Protein AF-A0A1W9YQ05-F1 (afdb_monomer)

Mean predicted aligned error: 10.51 Å

pLDDT: mean 79.88, std 20.2, range [36.53, 98.0]

Secondary structure (DSSP, 8-state):
---------------S-HHHHHHHHHHHHHHHHTT-SSSSS-HHHHHHHHHHHHHHH--S---SHHHHHHHHHHHHHHHHHTT--HHHHHHH-TT----

Solvent-accessible surface area (backbone ato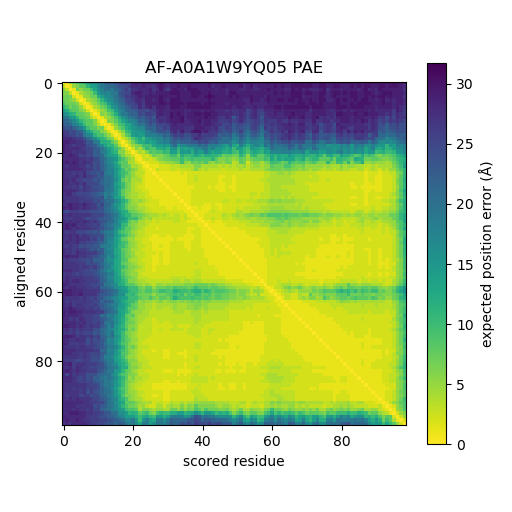ms only — not comparable to full-atom values): 5864 Å² total; per-residue (Å²): 137,86,87,81,86,81,80,81,78,80,80,70,82,79,71,84,57,64,66,62,58,52,26,44,49,37,24,44,51,29,38,46,75,73,55,59,48,48,99,91,33,48,65,72,56,47,48,50,50,35,54,49,30,36,46,44,34,58,72,66,93,72,87,46,72,67,52,44,48,52,23,31,55,48,17,53,49,51,45,42,73,75,68,47,51,73,68,48,52,60,58,14,33,62,69,60,80,73,127

Structure (mmCIF, N/CA/C/O backbone):
data_AF-A0A1W9YQ05-F1
#
_entry.id   AF-A0A1W9YQ05-F1
#
loop_
_atom_site.group_PDB
_atom_site.id
_atom_site.type_symbol
_atom_site.label_atom_id
_atom_site.label_alt_id
_atom_site.label_comp_id
_atom_site.label_asym_id
_atom_site.label_entity_id
_atom_site.label_seq_id
_atom_site.pdbx_PDB_ins_code
_atom_site.Cartn_x
_atom_site.Cartn_y
_atom_site.Cartn_z
_atom_site.occupancy
_atom_site.B_iso_or_equiv
_atom_site.auth_seq_id
_atom_site.auth_comp_id
_atom_site.auth_asym_id
_atom_site.auth_atom_id
_atom_site.pdbx_PDB_model_num
ATOM 1 N N . MET A 1 1 ? 3.152 -53.861 -35.253 1.00 39.47 1 MET A N 1
ATOM 2 C CA . MET A 1 1 ? 3.420 -52.475 -35.699 1.00 39.47 1 MET A CA 1
ATOM 3 C C . MET A 1 1 ? 2.696 -51.531 -34.752 1.00 39.47 1 MET A C 1
ATOM 5 O O . MET A 1 1 ? 1.618 -51.877 -34.293 1.00 39.47 1 MET A O 1
ATOM 9 N N . LYS A 1 2 ? 3.377 -50.455 -34.347 1.00 36.56 2 LYS A N 1
ATOM 10 C CA . LYS A 1 2 ? 3.117 -49.646 -33.146 1.00 36.56 2 LYS A CA 1
ATOM 11 C C . LYS A 1 2 ? 1.865 -48.765 -33.263 1.00 36.56 2 LYS A C 1
ATOM 13 O O . LYS A 1 2 ? 1.655 -48.114 -34.278 1.00 36.56 2 LYS A O 1
ATOM 18 N N . THR A 1 3 ? 1.107 -48.746 -32.173 1.00 46.88 3 THR A N 1
ATOM 19 C CA . THR A 1 3 ? -0.007 -47.860 -31.821 1.00 46.88 3 THR A CA 1
ATOM 20 C C . THR A 1 3 ? 0.408 -46.388 -31.843 1.00 46.88 3 THR A C 1
ATOM 22 O 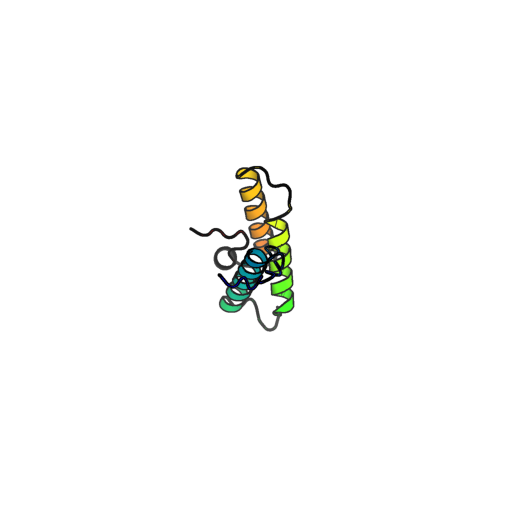O . THR A 1 3 ? 1.475 -46.055 -31.330 1.00 46.88 3 THR A O 1
ATOM 25 N N . ALA A 1 4 ? -0.450 -45.502 -32.349 1.00 47.44 4 ALA A N 1
ATOM 26 C CA . ALA A 1 4 ? -0.329 -44.061 -32.135 1.00 47.44 4 ALA A CA 1
ATOM 27 C C . ALA A 1 4 ? -1.704 -43.486 -31.768 1.00 47.44 4 ALA A C 1
ATOM 29 O O . ALA A 1 4 ? -2.546 -43.244 -32.628 1.00 47.44 4 ALA A O 1
ATOM 30 N N . VAL A 1 5 ? -1.933 -43.313 -30.465 1.00 48.72 5 VAL A N 1
ATOM 31 C CA . VAL A 1 5 ? -3.018 -42.484 -29.930 1.00 48.72 5 VAL A CA 1
ATOM 32 C C . VAL A 1 5 ? -2.511 -41.047 -29.970 1.00 48.72 5 VAL A C 1
ATOM 34 O O . VAL A 1 5 ? -1.558 -40.710 -29.272 1.00 48.72 5 VAL A O 1
ATOM 37 N N . ILE A 1 6 ? -3.109 -40.212 -30.816 1.00 50.22 6 ILE A N 1
ATOM 38 C CA . ILE A 1 6 ? -2.810 -38.781 -30.865 1.00 50.22 6 ILE A CA 1
ATOM 39 C C . ILE A 1 6 ? -3.638 -38.111 -29.764 1.00 50.22 6 ILE A C 1
ATOM 41 O O . ILE A 1 6 ? -4.841 -37.913 -29.922 1.00 50.22 6 ILE A O 1
ATOM 45 N N . LEU A 1 7 ? -3.003 -37.789 -28.632 1.00 44.66 7 LEU A N 1
ATOM 46 C CA . LEU A 1 7 ? -3.563 -36.842 -27.669 1.00 44.66 7 LEU A CA 1
ATOM 47 C C . LEU A 1 7 ? -3.435 -35.432 -28.254 1.00 44.66 7 LEU A C 1
ATOM 49 O O . LEU A 1 7 ? -2.338 -34.883 -28.340 1.00 44.66 7 LEU A O 1
ATOM 53 N N . ALA A 1 8 ? -4.562 -34.842 -28.642 1.00 41.69 8 ALA A N 1
ATOM 54 C CA . ALA A 1 8 ? -4.646 -33.414 -28.904 1.00 41.69 8 ALA A CA 1
ATOM 55 C C . ALA A 1 8 ? -4.585 -32.674 -27.559 1.00 41.69 8 ALA A C 1
ATOM 57 O O . ALA A 1 8 ? -5.565 -32.621 -26.816 1.00 41.69 8 ALA A O 1
ATOM 58 N N . ALA A 1 9 ? -3.411 -32.140 -27.225 1.00 50.22 9 ALA A N 1
ATOM 59 C CA . ALA A 1 9 ? -3.255 -31.217 -26.113 1.00 50.22 9 ALA A CA 1
ATOM 60 C C . ALA A 1 9 ? -3.948 -29.897 -26.475 1.00 50.22 9 ALA A C 1
ATOM 62 O O . ALA A 1 9 ? -3.471 -29.129 -27.309 1.00 50.22 9 ALA A O 1
ATOM 63 N N . ILE A 1 10 ? -5.097 -29.651 -25.852 1.00 54.78 10 ILE A N 1
ATOM 64 C CA . ILE A 1 10 ? -5.755 -28.346 -25.839 1.00 54.78 10 ILE A CA 1
ATOM 65 C C . ILE A 1 10 ? -4.887 -27.444 -24.958 1.00 54.78 10 ILE A C 1
ATOM 67 O O . ILE A 1 10 ? -4.976 -27.473 -23.732 1.00 54.78 10 ILE A O 1
ATOM 71 N N . ALA A 1 11 ? -3.973 -26.707 -25.582 1.00 48.00 11 ALA A N 1
ATOM 72 C CA . ALA A 1 11 ? -3.215 -25.665 -24.911 1.00 48.00 11 ALA A CA 1
ATOM 73 C C . ALA A 1 11 ? -4.176 -24.511 -24.604 1.00 48.00 11 ALA A C 1
ATOM 75 O O . ALA A 1 11 ? -4.442 -23.663 -25.455 1.00 48.00 11 ALA A O 1
ATOM 76 N N . PHE A 1 12 ? -4.733 -24.500 -23.394 1.00 43.66 12 PHE A N 1
ATOM 77 C CA . PHE A 1 12 ? -5.317 -23.285 -22.849 1.00 43.66 12 PHE A CA 1
ATOM 78 C C . PHE A 1 12 ? -4.179 -22.278 -22.661 1.00 43.66 12 PHE A C 1
ATOM 80 O O . PHE A 1 12 ? -3.187 -22.618 -22.009 1.00 43.66 12 PHE A O 1
ATOM 87 N N . PRO A 1 13 ? -4.273 -21.057 -23.212 1.00 40.62 13 PRO A N 1
ATOM 88 C CA . PRO A 1 13 ? -3.352 -20.007 -22.830 1.00 40.62 13 PRO A CA 1
ATOM 89 C C . PRO A 1 13 ? -3.578 -19.734 -21.341 1.00 40.62 13 PRO A C 1
ATOM 91 O O . PRO A 1 13 ? -4.590 -19.156 -20.948 1.00 40.62 13 PRO A O 1
ATOM 94 N N . LEU A 1 14 ? -2.636 -20.173 -20.507 1.00 46.94 14 LEU A N 1
ATOM 95 C CA . LEU A 1 14 ? -2.454 -19.643 -19.162 1.00 46.94 14 LEU A CA 1
ATOM 96 C C . LEU A 1 14 ? -1.988 -18.195 -19.331 1.00 46.94 14 LEU A C 1
ATOM 98 O O . LEU A 1 14 ? -0.796 -17.898 -19.311 1.00 46.94 14 LEU A O 1
ATOM 102 N N . ALA A 1 15 ? -2.943 -17.302 -19.584 1.00 41.03 15 ALA A N 1
ATOM 103 C CA . ALA A 1 15 ? -2.726 -15.880 -19.431 1.00 41.03 15 ALA A CA 1
ATOM 104 C C . ALA A 1 15 ? -2.309 -15.648 -17.973 1.00 41.03 15 ALA A C 1
ATOM 106 O O . ALA A 1 15 ? -2.965 -16.094 -17.032 1.00 41.03 15 ALA A O 1
ATOM 107 N N . THR A 1 16 ? -1.162 -15.010 -17.814 1.00 42.41 16 THR A N 1
ATOM 108 C CA . THR A 1 16 ? -0.390 -14.789 -16.592 1.00 42.41 16 THR A CA 1
ATOM 109 C C . THR A 1 16 ? -1.080 -13.825 -15.615 1.00 42.41 16 THR A C 1
ATOM 111 O O . THR A 1 16 ? -0.520 -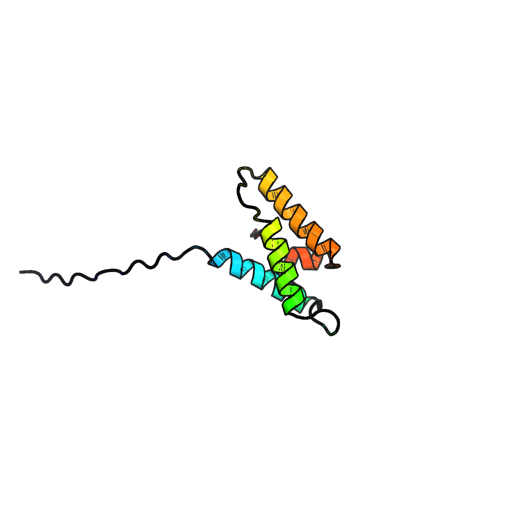12.793 -15.264 1.00 42.41 16 THR A O 1
ATOM 114 N N . ALA A 1 17 ? -2.296 -14.144 -15.165 1.00 41.59 17 ALA A N 1
ATOM 115 C CA . ALA A 1 17 ? -3.032 -13.393 -14.138 1.00 41.59 17 ALA A CA 1
ATOM 116 C C . ALA A 1 17 ? -2.598 -13.744 -12.697 1.00 41.59 17 ALA A C 1
ATOM 118 O O . ALA A 1 17 ? -3.021 -13.102 -11.740 1.00 41.59 17 ALA A O 1
ATOM 119 N N . ALA A 1 18 ? -1.749 -14.763 -12.538 1.00 47.34 18 ALA A N 1
ATOM 120 C CA . ALA A 1 18 ? -1.322 -15.281 -11.241 1.00 47.34 18 ALA A CA 1
ATOM 121 C C . ALA A 1 18 ? -0.535 -14.293 -10.346 1.00 47.34 18 ALA A C 1
ATOM 123 O O . ALA A 1 18 ? -0.822 -14.281 -9.151 1.00 47.34 18 ALA A O 1
ATOM 124 N N . PRO A 1 19 ? 0.410 -13.461 -10.842 1.00 51.34 19 PRO A N 1
ATOM 125 C CA . PRO A 1 19 ? 1.131 -12.544 -9.955 1.00 51.34 19 PRO A CA 1
ATOM 126 C C . PRO A 1 19 ? 0.248 -11.382 -9.478 1.00 51.34 19 PRO A C 1
ATOM 128 O O . PRO A 1 19 ? 0.359 -10.971 -8.331 1.00 51.34 19 PRO A O 1
ATOM 131 N N . VAL A 1 20 ? -0.680 -10.902 -10.318 1.00 53.53 20 VAL A N 1
ATOM 132 C CA . VAL A 1 20 ? -1.610 -9.811 -9.965 1.00 53.53 20 VAL A CA 1
ATOM 133 C C . VAL A 1 20 ? -2.476 -10.214 -8.771 1.00 53.53 20 VAL A C 1
ATOM 135 O O . VAL A 1 20 ? -2.514 -9.519 -7.762 1.00 53.53 20 VAL A O 1
ATOM 138 N N . ALA A 1 21 ? -3.101 -11.391 -8.855 1.00 55.62 21 ALA A N 1
ATOM 139 C CA . ALA A 1 21 ? -4.000 -11.876 -7.813 1.00 55.62 21 ALA A CA 1
ATOM 140 C C . ALA A 1 21 ? -3.276 -12.202 -6.493 1.00 55.62 21 ALA A C 1
ATOM 142 O O . ALA A 1 21 ? -3.859 -12.049 -5.422 1.00 55.62 21 ALA A O 1
ATOM 143 N N . ALA A 1 22 ? -2.019 -12.655 -6.552 1.00 59.44 22 ALA A N 1
ATOM 144 C CA . ALA A 1 22 ? -1.241 -12.968 -5.355 1.00 59.44 22 ALA A CA 1
ATOM 145 C C . ALA A 1 22 ? -0.888 -11.702 -4.558 1.00 59.44 22 ALA A C 1
ATOM 147 O O . ALA A 1 22 ? -1.066 -11.681 -3.343 1.00 59.44 22 ALA A O 1
ATOM 148 N N . ASN A 1 23 ? -0.459 -10.638 -5.240 1.00 66.75 23 ASN A N 1
ATOM 149 C CA . ASN A 1 23 ? -0.048 -9.391 -4.591 1.00 66.75 23 ASN A CA 1
ATOM 150 C C . ASN A 1 23 ? -1.260 -8.622 -4.038 1.00 66.75 23 ASN A C 1
ATOM 152 O O . ASN A 1 23 ? -1.214 -8.085 -2.933 1.00 66.75 23 ASN A O 1
ATOM 156 N N . GLU A 1 24 ? -2.386 -8.629 -4.761 1.00 69.69 24 GLU A N 1
ATOM 157 C CA . GLU A 1 24 ? -3.651 -8.060 -4.273 1.00 69.69 24 GLU A CA 1
ATOM 158 C C . GLU A 1 24 ? -4.160 -8.794 -3.018 1.00 69.69 24 GLU A C 1
ATOM 160 O O . GLU A 1 24 ? -4.639 -8.159 -2.075 1.00 69.69 24 GLU A O 1
ATOM 165 N N . TYR A 1 25 ? -3.994 -10.120 -2.961 1.00 79.88 25 TYR A N 1
ATOM 166 C CA . TYR A 1 25 ? -4.329 -10.914 -1.780 1.00 79.88 25 TYR A CA 1
ATOM 167 C C . TYR A 1 25 ? -3.405 -10.615 -0.590 1.00 79.88 25 TYR A C 1
ATOM 169 O O . TYR A 1 25 ? -3.895 -10.437 0.527 1.00 79.88 25 TYR A O 1
ATOM 177 N N . SER A 1 26 ? -2.089 -10.520 -0.814 1.00 84.25 26 SER A N 1
ATOM 178 C CA . SER A 1 26 ? -1.117 -10.129 0.219 1.00 84.25 26 SER A CA 1
ATOM 179 C C . SER A 1 26 ? -1.455 -8.764 0.815 1.00 84.25 26 SER A C 1
ATOM 181 O O . SER A 1 26 ? -1.469 -8.617 2.038 1.00 84.25 26 SER A O 1
ATOM 183 N N . CYS A 1 27 ? -1.842 -7.805 -0.031 1.00 91.25 27 CYS A N 1
ATOM 184 C CA . CYS A 1 27 ? -2.262 -6.480 0.403 1.00 91.25 27 CYS A CA 1
ATOM 185 C C . CYS A 1 27 ? -3.489 -6.511 1.318 1.00 91.25 27 CYS A C 1
ATOM 187 O O . CYS A 1 27 ? -3.454 -5.979 2.432 1.00 91.25 27 CYS A O 1
ATOM 189 N N . LEU A 1 28 ? -4.565 -7.178 0.887 1.00 92.69 28 LEU A N 1
ATOM 190 C CA . LEU A 1 28 ? -5.774 -7.300 1.700 1.00 92.69 28 LEU A CA 1
ATOM 191 C C . LEU A 1 28 ? -5.487 -8.018 3.024 1.00 92.69 28 LEU A C 1
ATOM 193 O O . LEU A 1 28 ? -5.972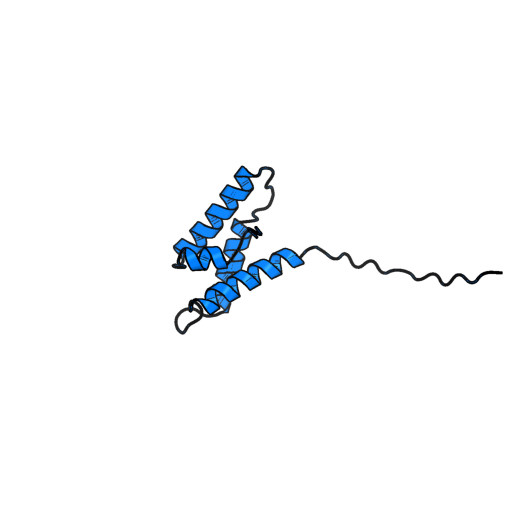 -7.599 4.076 1.00 92.69 28 LEU A O 1
ATOM 197 N N . ASN A 1 29 ? -4.687 -9.084 2.983 1.00 92.75 29 ASN A N 1
ATOM 198 C CA . ASN A 1 29 ? -4.330 -9.844 4.171 1.00 92.75 29 ASN A CA 1
ATOM 199 C C . ASN A 1 29 ? -3.514 -9.004 5.164 1.00 92.75 29 ASN A C 1
ATOM 201 O O . ASN A 1 29 ? -3.799 -9.042 6.361 1.00 92.75 29 ASN A O 1
ATOM 205 N N . ALA A 1 30 ? -2.546 -8.218 4.691 1.00 94.19 30 ALA A N 1
ATOM 206 C CA . ALA A 1 30 ? -1.768 -7.306 5.525 1.00 94.19 30 ALA A CA 1
ATOM 207 C C . ALA A 1 30 ? -2.650 -6.216 6.153 1.00 94.19 30 ALA A C 1
ATOM 209 O O . ALA A 1 30 ? -2.604 -6.014 7.366 1.00 94.19 30 ALA A O 1
ATOM 210 N N . ALA A 1 31 ? -3.524 -5.572 5.372 1.00 94.50 31 ALA A N 1
ATOM 211 C CA . ALA A 1 31 ? -4.490 -4.604 5.897 1.00 94.50 31 ALA A CA 1
ATOM 212 C C . ALA A 1 31 ? -5.399 -5.211 6.974 1.00 94.50 31 ALA A C 1
ATOM 214 O O . ALA A 1 31 ? -5.575 -4.627 8.045 1.00 94.50 31 ALA A O 1
ATOM 215 N N . ALA A 1 32 ? -5.977 -6.383 6.706 1.00 94.38 32 ALA A N 1
ATOM 216 C CA . ALA A 1 32 ? -6.855 -7.066 7.649 1.00 94.38 32 ALA A CA 1
ATOM 217 C C . ALA A 1 32 ? -6.110 -7.463 8.932 1.00 94.38 32 ALA A C 1
ATOM 219 O O . ALA A 1 32 ? -6.617 -7.234 10.030 1.00 94.38 32 ALA A O 1
ATOM 220 N N . SER A 1 33 ? -4.893 -7.997 8.799 1.00 95.44 33 SER A N 1
ATOM 221 C CA . SER A 1 33 ? -4.062 -8.438 9.928 1.00 95.44 33 SER A CA 1
ATOM 222 C C . SER A 1 33 ? -3.635 -7.276 10.828 1.00 95.44 33 SER A C 1
ATOM 224 O O . SER A 1 33 ? -3.511 -7.458 12.036 1.00 95.44 33 SER A O 1
ATOM 226 N N . ASN A 1 34 ? -3.481 -6.078 10.257 1.00 95.75 34 ASN A N 1
ATOM 227 C CA . ASN A 1 34 ? -3.149 -4.849 10.980 1.00 95.75 34 ASN A CA 1
ATOM 228 C C . ASN A 1 34 ? -4.388 -4.019 11.386 1.00 95.75 34 ASN A C 1
ATOM 230 O O . ASN A 1 34 ? -4.255 -2.906 11.888 1.00 95.75 34 ASN A O 1
ATOM 234 N N . GLY A 1 35 ? -5.607 -4.547 11.214 1.00 95.56 35 GLY A N 1
ATOM 235 C CA . GLY A 1 35 ? -6.837 -3.935 11.740 1.00 95.56 35 GLY A CA 1
ATOM 236 C C . GLY A 1 35 ? -7.466 -2.834 10.877 1.00 95.56 35 GLY A C 1
ATOM 237 O O . GLY A 1 35 ? -8.370 -2.134 11.340 1.00 95.56 35 GLY A O 1
ATOM 238 N N . TYR A 1 36 ? -7.047 -2.693 9.618 1.00 95.75 36 TYR A N 1
ATOM 239 C CA . TYR A 1 36 ? -7.629 -1.733 8.668 1.00 95.75 36 TYR A CA 1
ATOM 240 C C . TYR A 1 36 ? -8.958 -2.193 8.067 1.00 95.75 36 TYR A C 1
ATOM 242 O O . TYR A 1 36 ? -9.650 -1.391 7.447 1.00 95.75 36 TYR A O 1
ATOM 250 N N . VAL A 1 37 ? -9.330 -3.460 8.263 1.00 94.81 37 VAL A N 1
ATOM 251 C CA . VAL A 1 37 ? -10.696 -3.938 8.034 1.00 94.81 37 VAL A CA 1
ATOM 252 C C . VAL A 1 37 ? -11.435 -3.893 9.367 1.00 94.81 37 VAL A C 1
ATOM 254 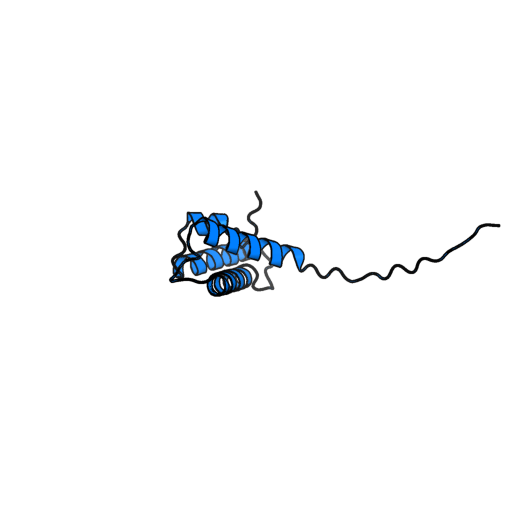O O . VAL A 1 37 ? -11.182 -4.703 10.258 1.00 94.81 37 VAL A O 1
ATOM 257 N N . ASN A 1 38 ? -12.332 -2.925 9.518 1.00 92.94 38 ASN A N 1
ATOM 258 C CA . ASN A 1 38 ? -13.052 -2.660 10.760 1.00 92.94 38 ASN A CA 1
ATOM 259 C C . ASN A 1 38 ? -14.423 -2.010 10.479 1.00 92.94 38 ASN A C 1
ATOM 261 O O . ASN A 1 38 ? -14.931 -2.067 9.360 1.00 92.94 38 ASN A O 1
ATOM 265 N N . ALA A 1 39 ? -15.057 -1.433 11.504 1.00 90.38 39 ALA A N 1
ATOM 266 C CA . ALA A 1 39 ? -16.384 -0.824 11.382 1.00 90.38 39 ALA A CA 1
ATOM 267 C C . ALA A 1 39 ? -16.426 0.403 10.448 1.00 90.38 39 ALA A C 1
ATOM 269 O O . ALA A 1 39 ? -17.485 0.699 9.897 1.00 90.38 39 ALA A O 1
ATOM 270 N N . ASP A 1 40 ? -15.293 1.082 10.256 1.00 91.06 40 ASP A N 1
ATOM 271 C CA . ASP A 1 40 ? -15.177 2.313 9.469 1.00 91.06 40 ASP A CA 1
ATOM 272 C C . ASP A 1 40 ? -14.597 2.071 8.065 1.00 91.06 40 ASP A C 1
ATOM 274 O O . ASP A 1 40 ? -14.739 2.916 7.178 1.00 91.06 40 ASP A O 1
ATOM 278 N N . LYS A 1 41 ? -13.952 0.918 7.847 1.00 92.50 41 LYS A N 1
ATOM 279 C CA . LYS A 1 41 ? -13.344 0.535 6.569 1.00 92.50 41 LYS A CA 1
ATOM 280 C C . LYS A 1 41 ? -13.600 -0.941 6.267 1.00 92.50 41 LYS A C 1
ATOM 282 O O . LYS A 1 41 ? -13.103 -1.835 6.949 1.00 92.50 41 LYS A O 1
ATOM 287 N N . PHE A 1 42 ? -14.391 -1.195 5.228 1.00 94.81 42 PHE A N 1
ATOM 288 C CA . PHE A 1 42 ? -14.824 -2.538 4.837 1.00 94.81 42 PHE A CA 1
ATOM 289 C C . PHE A 1 42 ? -13.833 -3.226 3.892 1.00 94.81 42 PHE A C 1
ATOM 291 O O . PHE A 1 42 ? -13.081 -2.569 3.175 1.00 94.81 42 PHE A O 1
ATOM 298 N N . VAL A 1 43 ? -13.916 -4.560 3.816 1.00 94.12 43 VAL A N 1
ATOM 299 C CA . VAL A 1 43 ? -13.096 -5.411 2.927 1.00 94.12 43 VAL A CA 1
ATOM 300 C C . VAL A 1 43 ? -13.055 -4.879 1.492 1.00 94.12 43 VAL A C 1
ATOM 302 O O . VAL A 1 43 ? -11.975 -4.669 0.958 1.00 94.12 43 VAL A O 1
ATOM 305 N N . TRP A 1 44 ? -14.212 -4.573 0.900 1.00 92.75 44 TRP A N 1
ATOM 306 C CA . TRP A 1 44 ? -14.290 -4.112 -0.492 1.00 92.75 44 TRP A CA 1
ATOM 307 C C . TRP A 1 44 ? -13.574 -2.771 -0.735 1.00 92.75 44 TRP A C 1
ATOM 309 O O . TRP A 1 44 ? -13.105 -2.515 -1.841 1.00 92.75 44 TRP A O 1
ATOM 319 N N . GLN A 1 45 ? -13.479 -1.906 0.284 1.00 95.06 45 GLN A N 1
ATOM 320 C CA . GLN A 1 45 ? -12.741 -0.642 0.181 1.00 95.06 45 GLN A CA 1
ATOM 321 C C . GLN A 1 45 ? -11.240 -0.909 0.176 1.00 95.06 45 GLN A C 1
ATOM 323 O O . GLN A 1 45 ? -10.522 -0.346 -0.639 1.00 95.06 45 GLN A O 1
ATOM 328 N N . VAL A 1 46 ? -10.779 -1.813 1.042 1.00 94.81 46 VAL A N 1
ATOM 329 C CA . VAL A 1 46 ? -9.376 -2.238 1.067 1.00 94.81 46 VAL A CA 1
ATOM 330 C C . VAL A 1 46 ? -8.992 -2.927 -0.243 1.00 94.81 46 VAL A C 1
ATOM 332 O O . VAL A 1 46 ? -7.950 -2.618 -0.805 1.00 94.81 46 VAL A O 1
ATOM 335 N N . GLU A 1 47 ? -9.850 -3.792 -0.788 1.00 93.56 47 GLU A N 1
ATOM 336 C CA . GLU A 1 47 ? -9.640 -4.406 -2.107 1.00 93.56 47 GLU A CA 1
ATOM 337 C C . GLU A 1 47 ? -9.503 -3.348 -3.213 1.00 93.56 47 GLU A C 1
ATOM 339 O O . GLU A 1 47 ? -8.629 -3.452 -4.074 1.00 93.56 47 GLU A O 1
ATOM 344 N N . GLN A 1 48 ? -10.327 -2.296 -3.174 1.00 95.31 48 GLN A N 1
ATOM 345 C CA . GLN A 1 48 ? -10.245 -1.187 -4.123 1.00 95.31 48 GLN A CA 1
ATOM 346 C C . GLN A 1 48 ? -8.955 -0.366 -3.960 1.00 95.31 48 GLN A C 1
ATOM 348 O O . GLN A 1 48 ? -8.349 0.020 -4.969 1.00 95.31 48 GLN A O 1
ATOM 353 N N . ASP A 1 49 ? -8.530 -0.111 -2.721 1.00 95.25 49 ASP A N 1
ATOM 354 C CA . ASP A 1 49 ? -7.263 0.554 -2.410 1.00 95.25 49 ASP A CA 1
ATOM 355 C C . ASP A 1 49 ? -6.092 -0.272 -2.980 1.00 95.25 49 ASP A C 1
ATOM 357 O O . ASP A 1 49 ? -5.294 0.237 -3.769 1.00 95.25 49 ASP A O 1
ATOM 361 N N . CYS A 1 50 ? -6.039 -1.572 -2.672 1.00 93.25 50 CYS A N 1
ATOM 362 C CA . CYS A 1 50 ? -5.009 -2.498 -3.151 1.00 93.25 50 CYS A CA 1
ATOM 363 C C . CYS A 1 50 ? -4.960 -2.568 -4.686 1.00 93.25 50 CYS A C 1
ATOM 365 O O . CYS A 1 50 ? -3.890 -2.433 -5.279 1.00 93.25 50 CYS A O 1
ATOM 367 N N . ALA A 1 51 ? -6.111 -2.700 -5.351 1.00 92.19 51 ALA A N 1
ATOM 368 C CA . ALA A 1 51 ? -6.183 -2.742 -6.812 1.00 92.19 51 ALA A CA 1
ATOM 369 C C . ALA A 1 51 ? -5.718 -1.424 -7.461 1.00 92.19 51 ALA A C 1
ATOM 371 O O . ALA A 1 51 ? -5.161 -1.415 -8.562 1.00 92.19 51 ALA A O 1
ATOM 372 N N . THR A 1 52 ? -5.952 -0.287 -6.799 1.00 94.25 52 THR A N 1
ATOM 373 C CA . THR A 1 52 ? -5.470 1.017 -7.272 1.00 94.25 52 THR A CA 1
ATOM 374 C C . THR A 1 52 ? -3.960 1.133 -7.096 1.00 94.25 52 THR A C 1
ATOM 376 O O . THR A 1 52 ? -3.274 1.501 -8.048 1.00 94.25 52 THR A O 1
ATOM 379 N N . ALA A 1 53 ? -3.431 0.748 -5.932 1.00 94.00 53 ALA A N 1
ATOM 380 C CA . ALA A 1 53 ? -1.994 0.706 -5.675 1.00 94.00 53 ALA A CA 1
ATOM 381 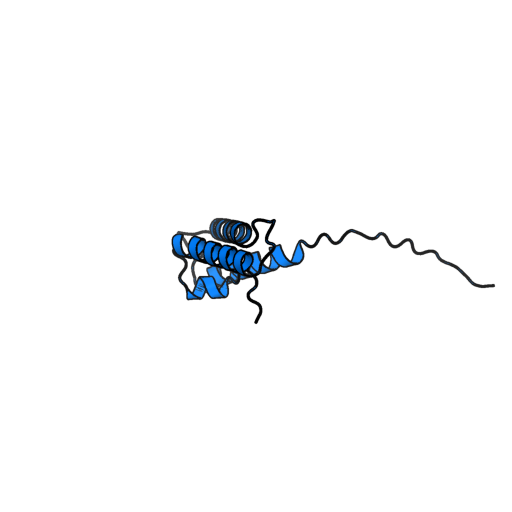C C . ALA A 1 53 ? -1.270 -0.200 -6.685 1.00 94.00 53 ALA A C 1
ATOM 383 O O . ALA A 1 53 ? -0.260 0.200 -7.259 1.00 94.00 53 ALA A O 1
ATOM 384 N N . TYR A 1 54 ? -1.840 -1.367 -6.998 1.00 90.44 54 TYR A N 1
ATOM 385 C CA . TYR A 1 54 ? -1.294 -2.279 -8.000 1.00 90.44 54 TYR A CA 1
ATOM 386 C C . TYR A 1 54 ? -1.196 -1.631 -9.388 1.00 90.44 54 TYR A C 1
ATOM 388 O O . TYR A 1 54 ? -0.162 -1.698 -10.047 1.00 90.44 54 TYR A O 1
ATOM 396 N N . LYS A 1 55 ? -2.240 -0.924 -9.836 1.00 90.88 55 LYS A N 1
ATOM 397 C CA . LYS A 1 55 ? -2.206 -0.201 -11.122 1.00 90.88 55 LYS A CA 1
ATOM 398 C C . LYS A 1 55 ? -1.155 0.907 -11.153 1.00 90.88 55 LYS A C 1
ATOM 400 O O . LYS A 1 55 ? -0.618 1.187 -12.220 1.00 90.88 55 LYS A O 1
ATOM 405 N N . ILE A 1 56 ? -0.875 1.535 -10.010 1.00 92.19 56 ILE A N 1
ATOM 406 C CA . ILE A 1 56 ? 0.186 2.542 -9.887 1.00 92.19 56 ILE A CA 1
ATOM 407 C C . ILE A 1 56 ? 1.565 1.882 -9.972 1.00 92.19 56 ILE A C 1
ATOM 409 O O . ILE A 1 56 ? 2.426 2.406 -10.671 1.00 92.19 56 ILE A O 1
ATOM 413 N N . ALA A 1 57 ? 1.759 0.734 -9.315 1.00 90.94 57 ALA A N 1
ATOM 414 C CA . ALA A 1 57 ? 3.014 -0.018 -9.349 1.00 90.94 57 ALA A CA 1
ATOM 415 C C . ALA A 1 57 ? 3.295 -0.653 -10.725 1.00 90.94 57 ALA A C 1
ATOM 417 O O . ALA A 1 57 ? 4.453 -0.789 -11.119 1.00 90.94 57 ALA A O 1
ATOM 418 N N . TYR A 1 58 ? 2.246 -0.985 -11.486 1.00 88.25 58 TYR A N 1
ATOM 419 C CA . TYR A 1 58 ? 2.337 -1.603 -12.813 1.00 88.25 58 TYR A CA 1
ATOM 420 C C . TYR A 1 58 ? 1.559 -0.812 -13.888 1.00 88.25 58 TYR A C 1
ATOM 422 O O . TYR A 1 58 ? 0.616 -1.336 -14.487 1.00 88.25 58 TYR A O 1
ATOM 430 N N . PRO A 1 59 ? 1.967 0.432 -14.203 1.00 85.25 59 PRO A N 1
ATOM 431 C CA . PRO A 1 59 ? 1.269 1.317 -15.139 1.00 85.25 59 PRO A CA 1
ATOM 432 C C . PRO A 1 59 ? 1.394 0.894 -16.619 1.00 85.25 59 PRO A C 1
ATOM 434 O O . PRO A 1 59 ? 0.821 1.539 -17.497 1.00 85.25 59 PRO A O 1
ATOM 437 N N . GLY A 1 60 ? 2.115 -0.196 -16.912 1.00 83.75 60 GLY A N 1
ATOM 438 C CA . GLY A 1 60 ? 2.506 -0.594 -18.266 1.00 83.75 60 GLY A CA 1
ATOM 439 C C . GLY A 1 60 ? 3.632 0.285 -18.828 1.00 83.75 60 GLY A C 1
ATOM 440 O O . GLY A 1 60 ? 3.810 1.426 -18.414 1.00 83.75 60 GLY A O 1
ATOM 441 N N . GLY A 1 61 ? 4.421 -0.251 -19.766 1.00 81.94 61 GLY A N 1
ATOM 442 C CA . GLY A 1 61 ? 5.496 0.515 -20.421 1.00 81.94 61 GLY A CA 1
ATOM 443 C C . GLY A 1 61 ? 6.657 0.914 -19.499 1.00 81.94 61 GLY A C 1
ATOM 444 O O . GLY A 1 61 ? 7.232 1.983 -19.674 1.00 81.94 61 GLY A O 1
ATOM 445 N N . ILE A 1 62 ? 6.970 0.084 -18.499 1.00 84.50 62 ILE A N 1
ATOM 446 C CA . ILE A 1 62 ? 8.177 0.232 -17.678 1.00 84.50 62 ILE A CA 1
ATOM 447 C C . ILE A 1 62 ? 9.335 -0.461 -18.395 1.00 84.50 62 ILE A C 1
ATOM 449 O O . ILE A 1 62 ? 9.315 -1.680 -18.560 1.00 84.50 62 ILE A O 1
ATOM 453 N N . ASP A 1 63 ? 10.347 0.317 -18.773 1.00 89.06 63 ASP A N 1
ATOM 454 C CA . ASP A 1 63 ? 11.520 -0.153 -19.518 1.00 89.06 63 ASP A CA 1
ATOM 455 C C . ASP A 1 63 ? 12.802 -0.139 -18.668 1.00 89.06 63 ASP A C 1
ATOM 457 O O . ASP A 1 63 ? 13.810 -0.740 -19.046 1.00 89.06 63 ASP A O 1
ATOM 461 N N . THR A 1 64 ? 12.791 0.541 -17.513 1.00 90.56 64 THR A N 1
ATOM 462 C CA . THR A 1 64 ? 13.960 0.658 -16.628 1.00 90.56 64 THR A CA 1
ATOM 463 C C . THR A 1 64 ? 13.650 0.310 -15.174 1.00 90.56 64 THR A C 1
ATOM 465 O O . THR A 1 64 ? 12.528 0.452 -14.687 1.00 90.56 64 THR A O 1
ATOM 468 N N . GLN A 1 65 ? 14.687 -0.103 -14.441 1.00 87.94 65 GLN A N 1
ATOM 469 C CA . GLN A 1 65 ? 14.590 -0.362 -13.003 1.00 87.94 65 GLN A CA 1
ATOM 470 C C . GLN A 1 65 ? 14.241 0.905 -12.205 1.00 87.94 65 GLN A C 1
ATOM 472 O O . GLN A 1 65 ? 13.511 0.832 -11.221 1.00 87.94 65 GLN A O 1
ATOM 477 N N . GLU A 1 66 ? 14.721 2.074 -12.635 1.00 89.69 66 GLU A N 1
ATOM 478 C CA . GLU A 1 66 ? 14.380 3.357 -12.006 1.00 89.69 66 GLU A CA 1
ATOM 479 C C . GLU A 1 66 ? 12.893 3.688 -12.165 1.00 89.69 66 GLU A C 1
ATOM 481 O O . GLU A 1 66 ? 12.269 4.154 -11.216 1.00 89.69 66 GLU A O 1
ATOM 486 N N . GLN A 1 67 ? 12.302 3.393 -13.327 1.00 89.25 67 GLN A N 1
ATOM 487 C CA . GLN A 1 67 ? 10.863 3.543 -13.548 1.00 89.25 67 GLN A CA 1
ATOM 488 C C . GLN A 1 67 ? 10.054 2.556 -12.698 1.00 89.25 67 GLN A C 1
ATOM 490 O O . GLN A 1 67 ? 9.056 2.957 -12.104 1.00 89.25 67 GLN A O 1
ATOM 495 N N . ALA A 1 68 ? 10.507 1.301 -12.583 1.00 88.44 68 ALA A N 1
ATOM 496 C CA . ALA A 1 68 ? 9.898 0.306 -11.694 1.00 88.44 68 ALA A CA 1
ATOM 497 C C . ALA A 1 68 ? 9.906 0.772 -10.234 1.00 88.44 68 ALA A C 1
ATOM 499 O O . ALA A 1 68 ? 8.877 0.739 -9.562 1.00 88.44 68 ALA A O 1
ATOM 500 N N . LYS A 1 69 ? 11.048 1.285 -9.762 1.00 89.25 69 LYS A N 1
ATOM 501 C CA . LYS A 1 69 ? 11.162 1.836 -8.414 1.00 89.25 69 LYS A CA 1
ATOM 502 C C . LYS A 1 69 ? 10.260 3.054 -8.213 1.00 89.25 69 LYS A C 1
ATOM 504 O O . LYS A 1 69 ? 9.569 3.123 -7.206 1.00 89.25 69 LYS A O 1
ATOM 509 N N . ALA A 1 70 ? 10.239 3.991 -9.158 1.00 91.50 70 ALA A N 1
ATOM 510 C CA . ALA A 1 70 ? 9.395 5.179 -9.057 1.00 91.50 70 ALA A CA 1
ATOM 511 C C . ALA A 1 70 ? 7.896 4.828 -9.019 1.00 91.50 70 ALA A C 1
ATOM 513 O O . ALA A 1 70 ? 7.145 5.435 -8.260 1.00 91.50 70 ALA A O 1
ATOM 514 N N . ALA A 1 71 ? 7.468 3.835 -9.804 1.00 91.75 71 ALA A N 1
ATOM 515 C CA . ALA A 1 71 ? 6.099 3.327 -9.787 1.00 91.75 71 ALA A CA 1
ATOM 516 C C . ALA A 1 71 ? 5.754 2.658 -8.445 1.00 91.75 71 ALA A C 1
ATOM 518 O O . ALA A 1 71 ? 4.692 2.922 -7.881 1.00 91.75 71 ALA A O 1
ATOM 519 N N . SER A 1 72 ? 6.672 1.856 -7.897 1.00 91.31 72 SER A N 1
ATOM 520 C CA . SER A 1 72 ? 6.510 1.257 -6.569 1.00 91.31 72 SER A CA 1
ATOM 521 C C . SER A 1 72 ? 6.422 2.311 -5.463 1.00 91.31 72 SER A C 1
ATOM 523 O O . SER A 1 72 ? 5.483 2.296 -4.674 1.00 91.31 72 SER A O 1
ATOM 525 N N . ASP A 1 73 ? 7.351 3.272 -5.434 1.00 93.56 73 ASP A N 1
ATOM 526 C CA . ASP A 1 73 ? 7.363 4.345 -4.433 1.00 93.56 73 ASP A CA 1
ATOM 527 C C . ASP A 1 73 ? 6.061 5.177 -4.503 1.00 93.56 73 ASP A C 1
ATOM 529 O O . ASP A 1 73 ? 5.528 5.607 -3.477 1.00 93.56 73 ASP A O 1
ATOM 533 N N . ALA A 1 74 ? 5.506 5.372 -5.706 1.00 95.75 74 ALA A N 1
ATOM 534 C CA . ALA A 1 74 ? 4.224 6.047 -5.899 1.00 95.75 74 ALA A CA 1
ATOM 535 C C . ALA A 1 74 ? 3.028 5.230 -5.374 1.00 95.75 74 ALA A C 1
ATOM 537 O O . ALA A 1 74 ? 2.097 5.810 -4.810 1.00 95.75 74 ALA A O 1
ATOM 538 N N . ALA A 1 75 ? 3.040 3.904 -5.533 1.00 94.69 75 ALA A N 1
ATOM 539 C CA . ALA A 1 75 ? 2.007 3.025 -4.987 1.00 94.69 75 ALA A CA 1
ATOM 540 C C . ALA A 1 75 ? 2.017 3.037 -3.449 1.00 94.69 75 ALA A C 1
ATOM 542 O O . ALA A 1 75 ? 0.964 3.202 -2.824 1.00 94.69 75 ALA A O 1
ATOM 543 N N . ASP A 1 76 ? 3.204 2.979 -2.842 1.00 94.62 76 ASP A N 1
ATOM 544 C CA . ASP A 1 76 ? 3.375 3.083 -1.391 1.00 94.62 76 ASP A CA 1
ATOM 545 C C . ASP A 1 76 ? 2.901 4.442 -0.872 1.00 94.62 76 ASP A C 1
ATOM 547 O O . ASP A 1 76 ? 2.199 4.534 0.139 1.00 94.62 76 ASP A O 1
ATOM 551 N N . GLN A 1 77 ? 3.244 5.523 -1.579 1.00 97.06 77 GLN A N 1
ATOM 552 C CA . GLN A 1 77 ? 2.798 6.866 -1.220 1.00 97.06 77 GLN A CA 1
ATOM 553 C C . GLN A 1 77 ? 1.273 7.003 -1.302 1.00 97.06 77 GLN A C 1
ATOM 555 O O . GLN A 1 77 ? 0.671 7.642 -0.435 1.00 97.06 77 GLN A O 1
ATOM 560 N N . TYR A 1 78 ? 0.641 6.394 -2.307 1.00 97.62 78 TYR A N 1
ATOM 561 C CA . TYR A 1 78 ? -0.813 6.359 -2.421 1.00 97.62 78 TYR A CA 1
ATOM 562 C C . TYR A 1 78 ? -1.449 5.673 -1.206 1.00 97.62 78 TYR A C 1
ATOM 564 O O . TYR A 1 78 ? -2.308 6.276 -0.563 1.00 97.62 78 TYR A O 1
ATOM 572 N N . LEU A 1 79 ? -0.982 4.484 -0.817 1.00 96.31 79 LEU A N 1
ATOM 573 C CA . LEU A 1 79 ? -1.510 3.785 0.359 1.00 96.31 79 LEU A CA 1
ATOM 574 C C . LEU A 1 79 ? -1.300 4.601 1.643 1.00 96.31 79 LEU A C 1
ATOM 576 O O . LEU A 1 79 ? -2.236 4.805 2.417 1.00 96.31 79 LEU A O 1
ATOM 580 N N . ARG A 1 80 ? -0.115 5.185 1.837 1.00 96.94 80 ARG A N 1
ATOM 581 C CA . ARG A 1 80 ? 0.139 6.062 2.993 1.00 96.94 80 ARG A CA 1
ATOM 582 C C . ARG A 1 80 ? -0.789 7.276 3.028 1.00 96.94 80 ARG A C 1
ATOM 584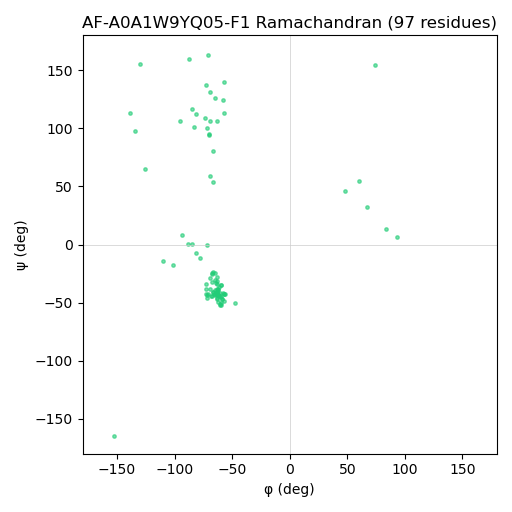 O O . ARG A 1 80 ? -1.212 7.691 4.104 1.00 96.94 80 ARG A O 1
ATOM 591 N N . SER A 1 81 ? -1.160 7.824 1.869 1.00 98.00 81 SER A N 1
ATOM 592 C CA . SER A 1 81 ? -2.113 8.941 1.786 1.00 98.00 81 SER A CA 1
ATOM 593 C C . SER A 1 81 ? -3.536 8.565 2.224 1.00 98.00 81 SER A C 1
ATOM 595 O O . SER A 1 81 ? -4.287 9.430 2.669 1.00 98.00 81 SER A O 1
ATOM 597 N N . LEU A 1 82 ? -3.885 7.277 2.158 1.00 96.38 82 LEU A N 1
ATOM 598 C CA . LEU A 1 82 ? -5.150 6.723 2.649 1.00 96.38 82 LEU A CA 1
ATOM 599 C C . LEU A 1 82 ? -5.120 6.378 4.147 1.00 96.38 82 LEU A C 1
ATOM 601 O O . LEU A 1 82 ? -6.117 5.887 4.680 1.00 96.38 82 LEU A O 1
ATOM 605 N N . GLY A 1 83 ? -3.990 6.623 4.817 1.00 96.31 83 GLY A N 1
ATOM 606 C CA . GLY A 1 83 ? -3.817 6.408 6.250 1.00 96.31 83 GLY A CA 1
ATOM 607 C C . GLY A 1 83 ? -3.241 5.048 6.640 1.00 96.31 83 GLY A C 1
ATOM 608 O O . GLY A 1 83 ? -3.179 4.778 7.835 1.00 96.31 83 GLY 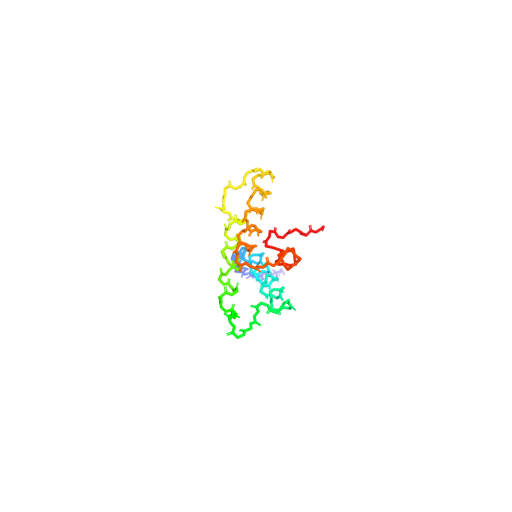A O 1
ATOM 609 N N . TYR A 1 84 ? -2.812 4.211 5.687 1.00 96.00 84 TYR A N 1
ATOM 610 C CA . TYR A 1 84 ? -2.035 3.012 6.019 1.00 96.00 84 TYR A CA 1
ATOM 611 C C . TYR A 1 84 ? -0.645 3.420 6.525 1.00 96.00 84 TYR A C 1
ATOM 613 O O . TYR A 1 84 ? 0.040 4.244 5.914 1.00 96.00 84 TYR A O 1
ATOM 621 N N . ASP A 1 85 ? -0.223 2.864 7.655 1.00 96.81 85 ASP A N 1
ATOM 622 C CA . ASP A 1 85 ? 1.104 3.104 8.210 1.00 96.81 85 ASP A CA 1
ATOM 623 C C . ASP A 1 85 ? 2.206 2.425 7.375 1.00 96.81 85 ASP A C 1
ATOM 625 O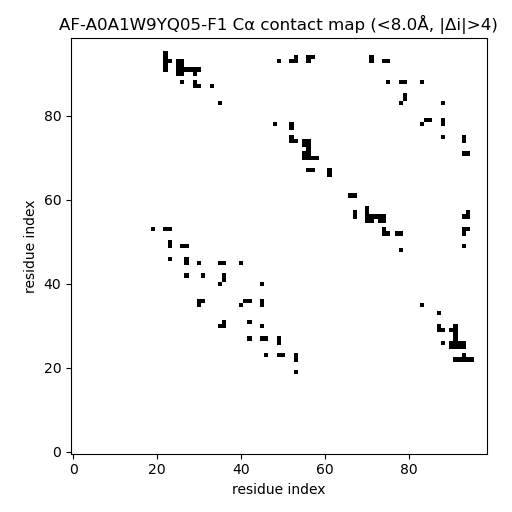 O . ASP A 1 85 ? 1.956 1.545 6.551 1.00 96.81 85 ASP A O 1
ATOM 629 N N . ALA A 1 86 ? 3.449 2.863 7.579 1.00 94.12 86 ALA A N 1
ATOM 630 C CA . ALA A 1 86 ? 4.586 2.412 6.784 1.00 94.12 86 ALA A CA 1
ATOM 631 C C . ALA A 1 86 ? 4.856 0.903 6.895 1.00 94.12 86 ALA A C 1
ATOM 633 O O . ALA A 1 86 ? 5.233 0.304 5.892 1.00 94.12 86 ALA A O 1
ATOM 634 N N . GLU A 1 87 ? 4.660 0.315 8.078 1.00 94.75 87 GLU A N 1
ATOM 635 C CA . GLU A 1 87 ? 4.914 -1.105 8.332 1.00 94.75 87 GLU A CA 1
ATOM 636 C C . GLU A 1 87 ? 3.851 -1.964 7.642 1.00 94.75 87 GLU A C 1
ATOM 638 O O . GLU A 1 87 ? 4.175 -2.937 6.963 1.00 94.75 87 GLU A O 1
ATOM 643 N N . THR A 1 88 ? 2.583 -1.555 7.732 1.00 94.94 88 THR A N 1
ATOM 644 C CA . THR A 1 88 ? 1.496 -2.219 7.006 1.00 94.94 88 THR A CA 1
ATOM 645 C C . THR A 1 88 ? 1.718 -2.155 5.495 1.00 94.94 88 THR A C 1
ATOM 647 O O . THR A 1 88 ? 1.552 -3.166 4.819 1.00 94.94 88 THR A O 1
ATOM 650 N N . VAL A 1 89 ? 2.119 -1.000 4.950 1.00 94.44 89 VAL A N 1
ATOM 651 C CA . VAL A 1 89 ? 2.381 -0.845 3.506 1.00 94.44 89 VAL A CA 1
ATOM 652 C C . VAL A 1 89 ? 3.529 -1.739 3.034 1.00 94.44 89 VAL A C 1
ATOM 654 O O . VAL A 1 89 ? 3.428 -2.335 1.966 1.00 94.44 89 VAL A O 1
ATOM 657 N N . GLU A 1 90 ? 4.581 -1.902 3.836 1.00 91.38 90 GLU A N 1
ATOM 658 C CA . GLU A 1 90 ? 5.670 -2.836 3.527 1.00 91.38 90 GLU A CA 1
ATOM 659 C C . GLU A 1 90 ? 5.170 -4.291 3.471 1.00 91.38 90 GLU A C 1
ATOM 661 O O . GLU A 1 90 ? 5.486 -5.019 2.533 1.00 91.38 90 GLU A O 1
ATOM 666 N N . GLN A 1 91 ? 4.314 -4.697 4.417 1.00 91.06 91 GLN A N 1
ATOM 667 C CA . GLN A 1 91 ? 3.710 -6.036 4.440 1.00 91.06 91 GLN A CA 1
ATOM 668 C C . GLN A 1 91 ? 2.722 -6.289 3.290 1.00 91.06 91 GLN A C 1
ATOM 670 O O . GLN A 1 91 ? 2.494 -7.443 2.926 1.00 91.06 91 GLN A O 1
ATOM 675 N N . MET A 1 92 ? 2.107 -5.238 2.735 1.00 91.00 92 MET A N 1
ATOM 676 C CA . MET A 1 92 ? 1.179 -5.359 1.606 1.00 91.00 92 MET A CA 1
ATOM 677 C C . MET A 1 92 ? 1.869 -5.810 0.316 1.00 91.00 92 MET A C 1
ATOM 679 O O . MET A 1 92 ? 1.197 -6.368 -0.550 1.00 91.00 92 MET A O 1
ATOM 683 N N . ASP A 1 93 ? 3.179 -5.566 0.198 1.00 87.06 93 ASP A N 1
ATOM 684 C CA . ASP A 1 93 ? 4.045 -6.044 -0.882 1.00 87.06 93 ASP A CA 1
ATOM 685 C C . ASP A 1 93 ? 3.474 -5.833 -2.303 1.00 87.06 93 ASP A C 1
ATOM 687 O O . ASP A 1 93 ? 3.469 -6.726 -3.152 1.00 87.06 93 ASP A O 1
ATOM 691 N N . ILE A 1 94 ? 2.955 -4.628 -2.579 1.00 84.00 94 ILE A N 1
ATOM 692 C CA . ILE A 1 94 ? 2.239 -4.321 -3.833 1.00 84.00 94 ILE A CA 1
ATOM 693 C C . ILE A 1 94 ? 3.089 -4.614 -5.073 1.00 84.00 94 ILE A C 1
ATOM 695 O O . ILE A 1 94 ? 2.588 -5.165 -6.056 1.00 84.00 94 ILE A O 1
ATOM 699 N N . ALA A 1 95 ? 4.368 -4.243 -5.023 1.00 75.81 95 ALA A N 1
ATOM 700 C CA . ALA A 1 95 ? 5.301 -4.395 -6.131 1.00 75.81 95 ALA A CA 1
ATOM 701 C C . ALA A 1 95 ? 6.020 -5.757 -6.155 1.00 75.81 95 ALA A C 1
ATOM 703 O O . ALA A 1 95 ? 6.821 -5.993 -7.065 1.00 75.81 95 ALA A O 1
ATOM 704 N N . GLY A 1 96 ? 5.735 -6.660 -5.207 1.00 67.19 96 GLY A N 1
ATOM 705 C CA . GLY A 1 96 ? 6.427 -7.940 -5.107 1.00 67.19 96 GLY A CA 1
ATOM 706 C C . GLY A 1 96 ? 7.924 -7.744 -4.887 1.00 67.19 96 GLY A C 1
ATOM 707 O O . GLY A 1 96 ? 8.735 -8.269 -5.654 1.00 67.19 96 GLY A O 1
ATOM 708 N N . HIS A 1 97 ? 8.292 -6.980 -3.857 1.00 57.91 97 HIS A N 1
ATOM 709 C CA . HIS A 1 97 ? 9.636 -6.905 -3.295 1.00 57.91 97 HIS A CA 1
ATOM 710 C C . HIS A 1 97 ? 10.002 -8.247 -2.633 1.00 57.91 97 HIS A C 1
ATOM 712 O O . HIS A 1 97 ? 10.377 -8.311 -1.464 1.00 57.91 97 HIS A O 1
ATOM 718 N N . GLY A 1 98 ? 9.884 -9.347 -3.379 1.00 45.44 98 GLY A N 1
ATOM 719 C CA . GLY A 1 98 ? 10.460 -10.623 -3.004 1.00 45.44 98 GLY A CA 1
ATOM 720 C C . GLY A 1 98 ? 11.958 -10.418 -2.823 1.00 45.44 98 GLY A C 1
ATOM 721 O O . GLY A 1 98 ? 12.657 -10.074 -3.778 1.00 45.44 98 GLY A O 1
ATOM 722 N N . VAL A 1 99 ? 12.412 -10.560 -1.581 1.00 36.53 99 VAL A N 1
ATOM 723 C CA . VAL A 1 99 ? 13.831 -10.648 -1.220 1.00 36.53 99 VAL A CA 1
ATOM 724 C C . VAL A 1 99 ? 14.569 -11.699 -2.044 1.00 36.53 99 VAL A C 1
ATOM 726 O O . VAL A 1 99 ? 13.972 -12.759 -2.348 1.00 36.53 99 VAL A O 1
#

Organism: Mycolicibacterium bacteremicum (NCBI:txid564198)

Sequence (99 aa):
MKTAVILAAIAFPLATAAPVAANEYSCLNAAASNGYVNADKFVWQVEQDCATAYKIAYPGGIDTQEQAKAASDAADQYLRSLGYDAETVEQMDIAGHGV

Radius of gyration: 19.0 Å; Cα contacts (8 Å, |Δi|>4): 86; chains: 1; bounding box: 31×61×47 Å

Foldseek 3Di:
DDDDDDDPPPPDPPPPCVVQVVLLVQLLVLCVVVPVPDPVHHSVNSSVLLNVLLCQLPVPPDPDPVSNVVSNVVSLVSVVVVVDDNVSSVRSCSSVPPD

Nearest PDB structures (foldseek):
  8p3u-assembly1_D  TM=3.633E-01  e=5.788E+00  Rattus norvegicus
  8p3v-assembly1_D  TM=3.601E-01  e=5.487E+00  Rattus norvegicus
  8p3u-assembly1_B  TM=3.563E-01  e=8.413E+00  Rattus norvegicus
  7rz7-assembly1_B  TM=3.610E-01  e=7.167E+00  Rattus norvegicus